Protein AF-A0A969XJX8-F1 (afdb_monomer_lite)

Sequence (112 aa):
MIPEHDRSVLRELAKEVAEAASRPEMAERRAMWTRHNRLERVRPMILVFPEGSWRELLPDASLVCSSEWARRMEADLRRRLYYRDHLHDDTVIEPLWEVPPALTVTGWGLEP

pLDDT: mean 95.03, std 4.85, range [67.88, 98.56]

Structure (mmCIF, N/CA/C/O backbone):
data_AF-A0A969XJX8-F1
#
_entry.id   AF-A0A969XJX8-F1
#
loop_
_atom_site.group_PDB
_atom_site.id
_atom_site.type_symbol
_atom_site.label_atom_id
_atom_site.label_alt_id
_atom_site.label_comp_id
_atom_site.label_asym_id
_atom_site.label_entity_id
_atom_site.label_seq_id
_atom_site.pdbx_PDB_ins_code
_atom_site.Cartn_x
_atom_site.Cartn_y
_atom_site.Cartn_z
_atom_site.occupancy
_atom_site.B_iso_or_equiv
_atom_site.auth_seq_id
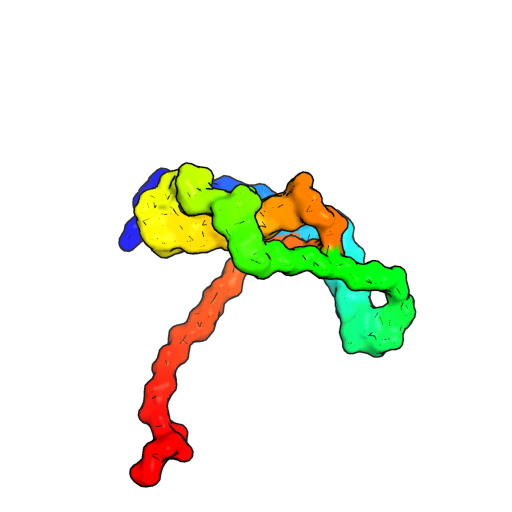_atom_site.auth_comp_id
_atom_site.auth_asym_id
_atom_site.auth_atom_id
_atom_site.pdbx_PDB_model_num
ATOM 1 N N . MET A 1 1 ? 19.245 -3.476 -12.106 1.00 81.25 1 MET A N 1
ATOM 2 C CA . MET A 1 1 ? 19.292 -2.008 -11.910 1.00 81.25 1 MET A CA 1
ATOM 3 C C . MET A 1 1 ? 17.932 -1.454 -12.305 1.00 81.25 1 MET A C 1
ATOM 5 O O . MET A 1 1 ? 17.412 -1.913 -13.311 1.00 81.25 1 MET A O 1
ATOM 9 N N . ILE A 1 2 ? 17.335 -0.561 -11.511 1.00 91.56 2 ILE A N 1
ATOM 10 C CA . ILE A 1 2 ? 16.023 0.035 -11.825 1.00 91.56 2 ILE A CA 1
ATOM 11 C C . ILE A 1 2 ? 16.242 1.196 -12.814 1.00 91.56 2 ILE A C 1
ATOM 13 O O . ILE A 1 2 ? 17.031 2.085 -12.477 1.00 91.56 2 ILE A O 1
ATOM 17 N N . PRO A 1 3 ? 15.600 1.198 -14.000 1.00 96.25 3 PRO A N 1
ATOM 18 C CA . PRO A 1 3 ? 15.680 2.299 -14.962 1.00 96.25 3 PRO A CA 1
ATOM 19 C C . PRO A 1 3 ? 15.185 3.632 -14.389 1.00 96.25 3 PRO A C 1
ATOM 21 O O . PRO A 1 3 ? 14.383 3.656 -13.457 1.00 96.25 3 PRO A O 1
ATOM 24 N N . GLU A 1 4 ? 15.614 4.753 -14.973 1.00 97.38 4 GLU A N 1
ATOM 25 C CA . GLU A 1 4 ? 15.221 6.082 -14.475 1.00 97.38 4 GLU A CA 1
ATOM 26 C C . GLU A 1 4 ? 13.707 6.320 -14.571 1.00 97.38 4 GLU A C 1
ATOM 28 O O . GLU A 1 4 ? 13.112 6.887 -13.657 1.00 97.38 4 GLU A O 1
ATOM 33 N N . HIS A 1 5 ? 13.064 5.810 -15.627 1.00 97.69 5 HIS A N 1
ATOM 34 C CA . HIS A 1 5 ? 11.609 5.866 -15.771 1.00 97.69 5 HIS A CA 1
ATOM 35 C C . HIS A 1 5 ? 10.892 5.167 -14.605 1.00 97.69 5 HIS A C 1
ATOM 37 O O . HIS A 1 5 ? 10.113 5.802 -13.897 1.00 97.69 5 HIS A O 1
ATOM 43 N N . ASP A 1 6 ? 11.218 3.895 -14.351 1.00 98.25 6 ASP A N 1
ATOM 44 C CA . ASP A 1 6 ? 10.673 3.117 -13.233 1.00 98.25 6 ASP A CA 1
ATOM 45 C C . ASP A 1 6 ? 10.916 3.831 -11.890 1.00 98.25 6 ASP A C 1
ATOM 47 O O . ASP A 1 6 ? 10.022 3.940 -11.054 1.00 98.25 6 ASP A O 1
ATOM 51 N N . ARG A 1 7 ? 12.123 4.376 -11.682 1.00 98.12 7 ARG A N 1
ATOM 52 C CA . ARG A 1 7 ? 12.466 5.128 -10.466 1.00 98.12 7 ARG A CA 1
ATOM 53 C C . ARG A 1 7 ? 11.576 6.361 -10.289 1.00 98.12 7 ARG A C 1
ATOM 55 O O . ARG A 1 7 ? 11.178 6.645 -9.160 1.00 98.12 7 ARG A O 1
ATOM 62 N N . SER A 1 8 ? 11.283 7.087 -11.366 1.00 98.44 8 SER A N 1
ATOM 63 C CA . SER A 1 8 ? 10.373 8.235 -11.335 1.00 98.44 8 SER A CA 1
ATOM 64 C C . SER A 1 8 ? 8.956 7.806 -10.962 1.00 98.44 8 SER A C 1
ATOM 66 O O . SER A 1 8 ? 8.377 8.383 -10.047 1.00 98.44 8 SER A O 1
ATOM 68 N N . VAL A 1 9 ? 8.428 6.761 -11.609 1.00 98.50 9 VAL A N 1
ATOM 69 C CA . VAL A 1 9 ? 7.085 6.221 -11.335 1.00 98.50 9 VAL A CA 1
ATOM 70 C C . VAL A 1 9 ? 6.947 5.828 -9.865 1.00 98.50 9 VAL A C 1
ATOM 72 O O . VAL A 1 9 ? 6.007 6.244 -9.191 1.00 98.50 9 VAL A O 1
ATOM 75 N N . LEU A 1 10 ? 7.918 5.080 -9.337 1.00 98.19 10 LEU A N 1
ATOM 76 C CA . LEU A 1 10 ? 7.898 4.635 -7.944 1.00 98.19 10 LEU A CA 1
ATOM 77 C C . LEU A 1 10 ? 7.980 5.795 -6.949 1.00 98.19 10 LEU A C 1
ATOM 79 O O . LEU A 1 10 ? 7.346 5.737 -5.899 1.00 98.19 10 LEU A O 1
ATOM 83 N N . ARG A 1 11 ? 8.751 6.845 -7.254 1.00 98.25 11 ARG A N 1
ATOM 84 C CA . ARG A 1 11 ? 8.850 8.027 -6.387 1.00 98.25 11 ARG A CA 1
ATOM 85 C C . ARG A 1 11 ? 7.542 8.801 -6.323 1.00 98.25 11 ARG A C 1
ATOM 87 O O . ARG A 1 11 ? 7.169 9.207 -5.228 1.00 98.25 11 ARG A O 1
ATOM 94 N N . GLU A 1 12 ? 6.861 8.992 -7.449 1.00 98.56 12 GLU A N 1
ATOM 95 C CA . GLU A 1 12 ? 5.567 9.682 -7.452 1.00 98.56 12 GLU A CA 1
ATOM 96 C C . GLU A 1 12 ? 4.506 8.870 -6.703 1.00 98.56 12 GLU A C 1
ATOM 98 O O . GLU A 1 12 ? 3.898 9.386 -5.768 1.00 98.56 12 GLU A O 1
ATOM 103 N N . LEU A 1 13 ? 4.398 7.564 -6.971 1.00 98.38 13 LEU A N 1
ATOM 104 C CA . LEU A 1 13 ? 3.484 6.691 -6.226 1.00 98.38 13 LEU A CA 1
ATOM 105 C C . LEU A 1 13 ? 3.785 6.673 -4.720 1.00 98.38 13 LEU A C 1
ATOM 107 O O . LEU A 1 13 ? 2.871 6.675 -3.898 1.00 98.38 13 LEU A O 1
ATOM 111 N N . ALA A 1 14 ? 5.063 6.674 -4.331 1.00 98.31 14 ALA A N 1
ATOM 112 C CA . ALA A 1 14 ? 5.450 6.723 -2.925 1.00 98.31 14 ALA A CA 1
ATOM 113 C C . ALA A 1 14 ? 5.056 8.050 -2.252 1.00 98.31 14 ALA A C 1
ATOM 115 O O . ALA A 1 14 ? 4.653 8.030 -1.088 1.00 98.31 14 ALA A O 1
ATOM 116 N N . LYS A 1 15 ? 5.132 9.186 -2.963 1.00 98.38 15 LYS A N 1
ATOM 117 C CA . LYS A 1 15 ? 4.635 10.477 -2.456 1.00 98.38 15 LYS A CA 1
ATOM 118 C C . LYS A 1 15 ? 3.129 10.429 -2.238 1.00 98.38 15 LYS A C 1
ATOM 120 O O . LYS A 1 15 ? 2.677 10.770 -1.151 1.00 98.38 15 LYS A O 1
ATOM 125 N N . GLU A 1 16 ? 2.373 9.927 -3.212 1.00 98.31 16 GLU A N 1
ATOM 126 C CA . GLU A 1 16 ? 0.919 9.794 -3.085 1.00 98.31 16 GLU A CA 1
ATOM 127 C C . GLU A 1 16 ? 0.538 8.905 -1.893 1.00 98.31 16 GLU A C 1
ATOM 129 O O . GLU A 1 16 ? -0.353 9.248 -1.113 1.00 98.31 16 GLU A O 1
ATOM 134 N N . VAL A 1 17 ? 1.231 7.778 -1.701 1.00 98.44 17 VAL A N 1
ATOM 135 C CA . VAL A 1 17 ? 1.026 6.896 -0.539 1.00 98.44 17 VAL A CA 1
ATOM 136 C C . VAL A 1 17 ? 1.358 7.615 0.771 1.00 98.44 17 VAL A C 1
ATOM 138 O O . VAL A 1 17 ? 0.586 7.512 1.724 1.00 98.44 17 VAL A O 1
ATOM 141 N N . ALA A 1 18 ? 2.458 8.371 0.829 1.00 98.25 18 ALA A N 1
ATOM 142 C CA . ALA A 1 18 ? 2.822 9.149 2.013 1.00 98.25 18 ALA A CA 1
ATOM 143 C C . ALA A 1 18 ? 1.764 10.218 2.345 1.00 98.25 18 ALA A C 1
ATOM 145 O O . ALA A 1 18 ? 1.393 10.385 3.508 1.00 98.25 18 ALA A O 1
ATOM 146 N N . GLU A 1 19 ? 1.218 10.886 1.330 1.00 98.06 19 GLU A N 1
ATOM 147 C CA . GLU A 1 19 ? 0.103 11.821 1.483 1.00 98.06 19 GLU A CA 1
ATOM 148 C C . GLU A 1 19 ? -1.151 11.117 2.020 1.00 98.06 19 GLU A C 1
ATOM 150 O O . GLU A 1 19 ? -1.757 11.610 2.972 1.00 98.06 19 GLU A O 1
ATOM 155 N N . ALA A 1 20 ? -1.507 9.933 1.496 1.00 97.38 20 ALA A N 1
ATOM 156 C CA . ALA A 1 20 ? -2.589 9.096 2.044 1.00 97.38 20 ALA A CA 1
ATOM 157 C C . ALA A 1 20 ? -2.402 8.832 3.535 1.00 97.38 20 ALA A C 1
ATOM 159 O O . ALA A 1 20 ? -3.315 9.034 4.335 1.00 97.38 20 ALA A O 1
ATOM 160 N N . ALA A 1 21 ? -1.202 8.368 3.876 1.00 97.56 21 ALA A N 1
ATOM 161 C CA . ALA A 1 21 ? -0.838 7.926 5.206 1.00 97.56 21 ALA A CA 1
ATOM 162 C C . ALA A 1 21 ? -0.838 9.074 6.226 1.00 97.56 21 ALA A C 1
ATOM 164 O O . ALA A 1 21 ? -1.078 8.852 7.412 1.00 97.56 21 ALA A O 1
ATOM 165 N N . SER A 1 22 ? -0.596 10.306 5.766 1.00 97.56 22 SER A N 1
ATOM 166 C CA . SER A 1 22 ? -0.600 11.515 6.599 1.00 97.56 22 SER A CA 1
ATOM 167 C C . SER A 1 22 ? -1.994 12.020 6.985 1.00 97.56 22 SER A C 1
ATOM 169 O O . SER A 1 22 ? -2.110 12.906 7.835 1.00 97.56 22 SER A O 1
ATOM 171 N N . ARG A 1 23 ? -3.067 11.481 6.388 1.00 97.12 23 ARG A N 1
ATOM 172 C CA . ARG A 1 23 ? -4.433 11.928 6.688 1.00 97.12 23 ARG A CA 1
ATOM 173 C C . ARG A 1 23 ? -4.795 11.584 8.144 1.00 97.12 23 ARG A C 1
ATOM 175 O O . ARG A 1 23 ? -4.516 10.465 8.580 1.00 97.12 23 ARG A O 1
ATOM 182 N N . PRO A 1 24 ? -5.477 12.482 8.887 1.00 97.62 24 PRO A N 1
ATOM 183 C CA . PRO A 1 24 ? -5.840 12.241 10.290 1.00 97.62 24 PRO A CA 1
ATOM 184 C C . PRO A 1 24 ? -6.605 10.930 10.523 1.00 97.62 24 PRO A C 1
ATOM 186 O O . PRO A 1 24 ? -6.368 10.245 11.516 1.00 97.62 24 PRO A O 1
ATOM 189 N N . GLU A 1 25 ? -7.440 10.522 9.561 1.00 96.06 25 GLU A N 1
ATOM 190 C CA . GLU A 1 25 ? -8.188 9.259 9.615 1.00 96.06 25 GLU A CA 1
ATOM 191 C C . GLU A 1 25 ? -7.286 8.021 9.774 1.00 96.06 25 GLU A C 1
ATOM 193 O O . GLU A 1 25 ? -7.691 7.041 10.394 1.00 96.06 25 GLU A O 1
ATOM 198 N N . MET A 1 26 ? -6.044 8.051 9.274 1.00 97.50 26 MET A N 1
ATOM 199 C CA . MET A 1 26 ? -5.107 6.931 9.411 1.00 97.50 26 MET A CA 1
ATOM 200 C C . MET A 1 26 ? -4.601 6.806 10.851 1.00 97.50 26 MET A C 1
ATOM 202 O O . MET A 1 26 ? -4.423 5.697 11.357 1.00 97.50 26 MET A O 1
ATOM 206 N N . ALA A 1 27 ? -4.419 7.932 11.550 1.00 97.38 27 ALA A N 1
ATOM 207 C CA . ALA A 1 27 ? -4.100 7.936 12.975 1.00 97.38 27 ALA A CA 1
ATOM 208 C C . ALA A 1 27 ? -5.271 7.408 13.815 1.00 97.38 27 ALA A C 1
ATOM 210 O O . ALA A 1 27 ? -5.062 6.582 14.708 1.00 97.38 27 ALA A O 1
ATOM 211 N N . GLU A 1 28 ? -6.496 7.816 13.484 1.00 97.00 28 GLU A N 1
ATOM 212 C CA . GLU A 1 28 ? -7.715 7.321 14.128 1.00 97.00 28 GLU A CA 1
ATOM 213 C C . GLU A 1 28 ? -7.881 5.810 13.930 1.00 97.00 28 GLU A C 1
ATOM 215 O O . GLU A 1 28 ? -8.040 5.078 14.909 1.00 97.00 28 GLU A O 1
ATOM 220 N N . ARG A 1 29 ? -7.751 5.315 12.691 1.00 97.00 29 ARG A N 1
ATOM 221 C CA . ARG A 1 29 ? -7.811 3.878 12.377 1.00 97.00 29 ARG A CA 1
ATOM 222 C C . ARG A 1 29 ? -6.749 3.088 13.132 1.00 97.00 29 ARG A C 1
ATOM 224 O O . ARG A 1 29 ? -7.071 2.058 13.716 1.00 97.00 29 ARG A O 1
ATOM 231 N N . ARG A 1 30 ? -5.504 3.574 13.203 1.00 97.38 30 ARG A N 1
ATOM 232 C CA . ARG A 1 30 ? -4.429 2.911 13.966 1.00 97.38 30 ARG A CA 1
ATOM 233 C C . ARG A 1 30 ? -4.756 2.816 15.457 1.00 97.38 30 ARG A C 1
ATOM 235 O O . ARG A 1 30 ? -4.571 1.759 16.066 1.00 97.38 30 ARG A O 1
ATOM 242 N N . ALA A 1 31 ? -5.275 3.894 16.047 1.00 97.81 31 ALA A N 1
ATOM 243 C CA . ALA A 1 31 ? -5.716 3.893 17.439 1.00 97.81 31 ALA A CA 1
ATOM 244 C C . ALA A 1 31 ? -6.880 2.912 17.656 1.00 97.81 31 ALA A C 1
ATOM 246 O O . ALA A 1 31 ? -6.879 2.151 18.624 1.00 97.81 31 ALA A O 1
ATOM 247 N N . MET A 1 32 ? -7.840 2.874 16.731 1.00 98.06 32 MET A N 1
ATOM 248 C CA . MET A 1 32 ? -8.962 1.941 16.775 1.00 98.06 32 MET A CA 1
ATOM 249 C C . MET A 1 32 ? -8.526 0.481 16.657 1.00 98.06 32 MET A C 1
ATOM 251 O O . MET A 1 32 ? -8.954 -0.327 17.477 1.00 98.06 32 MET A O 1
ATOM 255 N N . TRP A 1 33 ? -7.640 0.149 15.717 1.00 98.06 33 TRP A N 1
ATOM 256 C CA . TRP A 1 33 ? -7.062 -1.191 15.595 1.00 98.06 33 TRP A CA 1
ATOM 257 C C . TRP A 1 33 ? -6.319 -1.607 16.859 1.00 98.06 33 TRP A C 1
ATOM 259 O O . TRP A 1 33 ? -6.501 -2.718 17.350 1.00 98.06 33 TRP A O 1
ATOM 269 N N . THR A 1 34 ? -5.535 -0.697 17.438 1.00 98.19 34 THR A N 1
ATOM 270 C CA . THR A 1 34 ? -4.819 -0.954 18.694 1.00 98.19 34 THR A CA 1
ATOM 271 C C . THR A 1 34 ? -5.788 -1.294 19.828 1.00 98.19 34 THR A C 1
ATOM 273 O O . THR A 1 34 ? -5.567 -2.253 20.563 1.00 98.19 34 THR A O 1
ATOM 276 N N . ARG A 1 35 ? -6.883 -0.537 19.962 1.00 98.31 35 ARG A N 1
ATOM 277 C CA . ARG A 1 35 ? -7.925 -0.776 20.972 1.00 98.31 35 ARG A CA 1
ATOM 278 C C . ARG A 1 35 ? -8.701 -2.067 20.711 1.00 98.31 35 ARG A C 1
ATOM 280 O O . ARG A 1 35 ? -8.903 -2.846 21.637 1.00 98.31 35 ARG A O 1
ATOM 287 N N . HIS A 1 36 ? -9.066 -2.326 19.455 1.00 97.94 36 HIS A N 1
ATOM 288 C CA . HIS A 1 36 ? -9.714 -3.568 19.035 1.00 97.94 36 HIS A CA 1
ATOM 289 C C . HIS A 1 36 ? -8.8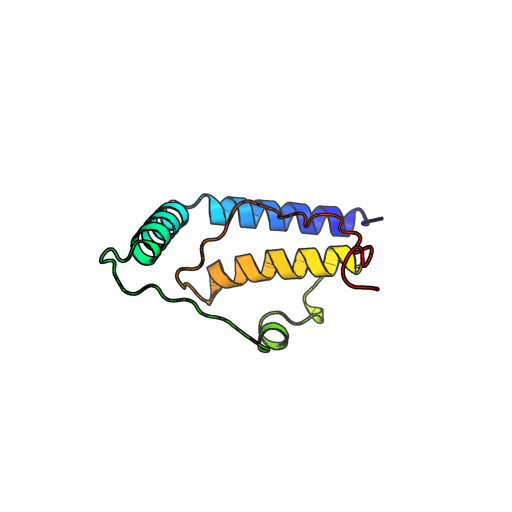74 -4.791 19.427 1.00 97.94 36 HIS A C 1
ATOM 291 O O . HIS A 1 36 ? -9.373 -5.701 20.084 1.00 97.94 36 HIS A O 1
ATOM 297 N N . ASN A 1 37 ? -7.573 -4.761 19.126 1.00 97.56 37 ASN A N 1
ATOM 298 C CA . ASN A 1 37 ? -6.637 -5.837 19.462 1.00 97.56 37 ASN A CA 1
ATOM 299 C C . ASN A 1 37 ? -6.380 -5.971 20.975 1.00 97.56 37 ASN A C 1
ATOM 301 O O . ASN A 1 37 ? -5.918 -7.014 21.429 1.00 97.56 37 ASN A O 1
ATOM 305 N N . ARG A 1 38 ? -6.706 -4.944 21.770 1.00 98.25 38 ARG A N 1
ATOM 306 C CA . ARG A 1 38 ? -6.721 -4.980 23.245 1.00 98.25 38 ARG A CA 1
ATOM 307 C C . ARG A 1 38 ? -8.055 -5.446 23.834 1.00 98.25 38 ARG A C 1
ATOM 309 O O . ARG A 1 38 ? -8.215 -5.412 25.050 1.00 98.25 38 ARG A O 1
ATOM 316 N N . LEU A 1 39 ? -8.997 -5.886 22.995 1.00 97.50 39 LEU A N 1
ATOM 317 C CA . LEU A 1 39 ? -10.355 -6.290 23.381 1.00 97.50 39 LEU A CA 1
ATOM 318 C C . LEU A 1 39 ? -11.186 -5.147 23.985 1.00 97.50 39 LEU A C 1
ATOM 320 O O . LEU A 1 39 ? -12.168 -5.374 24.693 1.00 97.50 39 LEU A O 1
ATOM 324 N N . GLU A 1 40 ? -10.821 -3.900 23.688 1.00 98.12 40 GLU A N 1
ATOM 325 C CA . GLU A 1 40 ? -11.613 -2.739 24.066 1.00 98.12 40 GLU A CA 1
ATOM 326 C C . GLU A 1 40 ? -12.735 -2.501 23.055 1.00 98.12 40 GLU A C 1
ATOM 328 O O . GLU A 1 40 ? -12.569 -2.648 21.840 1.00 98.12 40 GLU A O 1
ATOM 333 N N . ARG A 1 41 ? -13.891 -2.045 23.545 1.00 95.62 41 ARG A N 1
ATOM 334 C CA . ARG A 1 41 ? -15.034 -1.765 22.677 1.00 95.62 41 ARG A CA 1
ATOM 335 C C . ARG A 1 41 ? -14.762 -0.555 21.772 1.00 95.62 41 ARG A C 1
ATOM 337 O O . ARG A 1 41 ? -14.623 0.580 22.233 1.00 95.62 41 ARG A O 1
ATOM 344 N N . VAL A 1 42 ? -14.764 -0.813 20.471 1.00 96.56 42 VAL A N 1
ATOM 345 C CA . VAL A 1 42 ? -14.795 0.159 19.368 1.00 96.56 42 VAL A CA 1
ATOM 346 C C . VAL A 1 42 ? -15.989 -0.165 18.458 1.00 96.56 42 VAL A C 1
ATOM 348 O O . VAL A 1 42 ? -16.671 -1.170 18.677 1.00 96.56 42 VAL A O 1
ATOM 351 N N . AR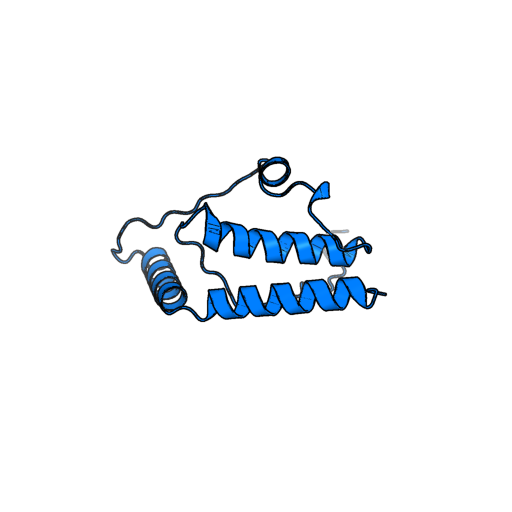G A 1 43 ? -16.281 0.665 17.445 1.00 95.69 43 ARG A N 1
ATOM 352 C CA . ARG A 1 43 ? -17.181 0.216 16.364 1.00 95.69 43 ARG A CA 1
ATOM 353 C C . ARG A 1 43 ? -16.565 -1.004 15.655 1.00 95.69 43 ARG A C 1
ATOM 355 O O . ARG A 1 43 ? -15.348 -1.170 15.735 1.00 95.69 43 ARG A O 1
ATOM 362 N N . PRO A 1 44 ? -17.354 -1.835 14.956 1.00 96.31 44 PRO A N 1
ATOM 363 C CA . PRO A 1 44 ? -16.797 -2.910 14.143 1.00 96.31 44 PRO A CA 1
ATOM 364 C C . PRO A 1 44 ? -15.705 -2.385 13.204 1.00 96.31 44 PRO A C 1
ATOM 366 O O . PRO A 1 44 ? -15.901 -1.357 12.545 1.00 96.31 44 PRO A O 1
ATOM 369 N N . MET A 1 45 ? -14.567 -3.079 13.197 1.00 97.50 45 MET A N 1
ATOM 370 C CA . MET A 1 45 ? -13.487 -2.852 12.244 1.00 97.50 45 MET A CA 1
ATOM 371 C C . MET A 1 45 ? -13.756 -3.699 11.002 1.00 97.50 45 MET A C 1
ATOM 373 O O . MET A 1 45 ? -14.095 -4.877 11.128 1.00 97.50 45 MET A O 1
ATOM 377 N N . ILE A 1 46 ? -13.627 -3.108 9.821 1.00 96.31 46 ILE A N 1
ATOM 378 C CA . ILE A 1 46 ? -13.901 -3.758 8.540 1.00 96.31 46 ILE A CA 1
ATOM 379 C C . ILE A 1 46 ? -12.606 -3.818 7.741 1.00 96.31 46 ILE A C 1
ATOM 381 O O . ILE A 1 46 ? -11.951 -2.800 7.539 1.00 96.31 46 ILE A O 1
ATOM 385 N N . LEU A 1 47 ? -12.263 -5.009 7.258 1.00 95.19 47 LEU A N 1
ATOM 386 C CA . LEU A 1 47 ? -11.192 -5.210 6.290 1.00 95.19 47 LEU A CA 1
ATOM 387 C C . LEU A 1 47 ? -11.766 -5.878 5.054 1.00 95.19 47 LEU A C 1
ATOM 389 O O . LEU A 1 47 ? -12.509 -6.857 5.156 1.00 95.19 47 LEU A O 1
ATOM 393 N N . VAL A 1 48 ? -11.402 -5.351 3.894 1.00 95.56 48 VAL A N 1
ATOM 394 C CA . VAL A 1 48 ? -11.724 -5.955 2.609 1.00 95.56 48 VAL A CA 1
ATOM 395 C C . VAL A 1 48 ? -10.440 -6.542 2.048 1.00 95.56 48 VAL A C 1
ATOM 397 O O . VAL A 1 48 ? -9.469 -5.831 1.810 1.00 95.56 48 VAL A O 1
ATOM 400 N N . PHE A 1 49 ? -10.423 -7.851 1.816 1.00 93.62 49 PHE A N 1
ATOM 401 C CA . PHE A 1 49 ? -9.285 -8.538 1.214 1.00 93.62 49 PHE A CA 1
ATOM 402 C C . PHE A 1 49 ? -9.668 -9.028 -0.185 1.00 93.62 49 PHE A C 1
ATOM 404 O O . PHE A 1 49 ? -10.375 -10.029 -0.297 1.00 93.62 49 PHE A O 1
ATOM 411 N N . PRO A 1 50 ? -9.219 -8.356 -1.265 1.00 92.38 50 PRO A N 1
ATOM 412 C CA . PRO A 1 50 ? -9.445 -8.800 -2.641 1.00 92.38 50 PRO A CA 1
ATOM 413 C C . PRO A 1 50 ? -8.564 -10.006 -3.009 1.00 92.38 50 PRO A C 1
ATOM 415 O O . PRO A 1 50 ? -7.780 -9.968 -3.962 1.00 92.38 50 PRO A O 1
ATOM 418 N N . GLU A 1 51 ? -8.644 -11.087 -2.233 1.00 86.69 51 GLU A N 1
ATOM 419 C CA . GLU A 1 51 ? -7.872 -12.303 -2.481 1.00 86.69 51 GLU A CA 1
ATOM 420 C C . GLU A 1 51 ? -8.212 -12.871 -3.864 1.00 86.69 51 GLU A C 1
ATOM 422 O O . GLU A 1 51 ? -9.375 -13.014 -4.240 1.00 86.69 51 GLU A O 1
ATOM 427 N N . GLY A 1 52 ? -7.182 -13.105 -4.681 1.00 89.81 52 GLY A N 1
ATOM 428 C CA . GLY A 1 52 ? -7.318 -13.540 -6.077 1.00 89.81 52 GLY A CA 1
ATOM 429 C C . GLY A 1 52 ? -7.832 -12.475 -7.060 1.00 89.81 52 GLY A C 1
ATOM 430 O O . GLY A 1 52 ? -7.445 -12.505 -8.227 1.00 89.81 52 GLY A O 1
ATOM 431 N N . SER A 1 53 ? -8.613 -11.497 -6.595 1.00 94.50 53 SER A N 1
ATOM 432 C CA . SER A 1 53 ? -9.293 -10.497 -7.437 1.00 94.50 53 SER A CA 1
ATOM 433 C C . SER A 1 53 ? -8.378 -9.365 -7.914 1.00 94.50 53 SER A C 1
ATOM 435 O O . SER A 1 53 ? -8.731 -8.622 -8.826 1.00 94.50 53 SER A O 1
ATOM 437 N N . TRP A 1 54 ? -7.169 -9.229 -7.356 1.00 94.88 54 TRP A N 1
ATOM 438 C CA . TRP A 1 54 ? -6.218 -8.187 -7.772 1.00 94.88 54 TRP A CA 1
ATOM 439 C C . TRP A 1 54 ? -5.899 -8.192 -9.267 1.00 94.88 54 TRP A C 1
ATOM 441 O O . TRP A 1 54 ? -5.628 -7.134 -9.814 1.00 94.88 54 TRP A O 1
ATOM 451 N N . ARG A 1 55 ? -5.977 -9.344 -9.942 1.00 94.00 55 ARG A N 1
ATOM 452 C CA . ARG A 1 55 ? -5.763 -9.429 -11.398 1.00 94.00 55 ARG A CA 1
ATOM 453 C C . ARG A 1 55 ? -6.837 -8.699 -12.208 1.00 94.00 55 ARG A C 1
ATOM 455 O O . ARG A 1 55 ? -6.573 -8.320 -13.343 1.00 94.00 55 ARG A O 1
ATOM 462 N N . GLU A 1 56 ? -8.022 -8.527 -11.632 1.00 95.56 56 GLU A N 1
ATOM 463 C CA . GLU A 1 56 ? -9.145 -7.800 -12.226 1.00 95.56 56 GLU A CA 1
ATOM 464 C C . GLU A 1 56 ? -9.131 -6.330 -11.797 1.00 95.56 56 GLU A C 1
ATOM 466 O O . GLU A 1 56 ? -9.306 -5.445 -12.630 1.00 95.56 56 GLU A O 1
ATOM 471 N N . LEU A 1 57 ? -8.873 -6.066 -10.510 1.00 95.69 57 LEU A N 1
ATOM 472 C CA . LEU A 1 57 ? -8.874 -4.710 -9.942 1.00 95.69 57 LEU A CA 1
ATOM 473 C C . LEU A 1 57 ? -7.638 -3.891 -10.341 1.00 95.69 57 LEU A C 1
ATOM 475 O O . LEU A 1 57 ? -7.718 -2.678 -10.515 1.00 95.69 57 LEU A O 1
ATOM 479 N N . LEU A 1 58 ? -6.490 -4.553 -10.473 1.00 95.81 58 LEU A N 1
ATOM 480 C CA . LEU A 1 58 ? -5.215 -3.967 -10.872 1.00 95.81 58 LEU A CA 1
ATOM 481 C C . LEU A 1 58 ? -4.487 -4.925 -11.836 1.00 95.81 58 LEU A C 1
ATOM 483 O O . LEU A 1 58 ? -3.550 -5.620 -11.431 1.00 95.81 58 LEU A O 1
ATOM 487 N N . PRO A 1 59 ? -4.927 -5.005 -13.105 1.00 96.00 59 PRO A N 1
ATOM 488 C CA . PRO A 1 59 ? -4.333 -5.911 -14.081 1.00 96.00 59 PRO A CA 1
ATOM 489 C C . PRO A 1 59 ? -2.857 -5.594 -14.336 1.00 96.00 59 PRO A C 1
ATOM 491 O O . PRO A 1 59 ? -2.473 -4.432 -14.422 1.00 96.00 59 PRO A O 1
ATOM 494 N N . ASP A 1 60 ? -2.025 -6.607 -14.593 1.00 94.38 60 ASP A N 1
ATOM 495 C CA . ASP A 1 60 ? -0.595 -6.398 -14.885 1.00 94.38 60 ASP A CA 1
ATOM 496 C C . ASP A 1 60 ? -0.356 -5.428 -16.058 1.00 94.38 60 ASP A C 1
ATOM 498 O O . ASP A 1 60 ? 0.643 -4.707 -16.085 1.00 94.38 60 ASP A O 1
ATOM 502 N N . ALA A 1 61 ? -1.280 -5.371 -17.020 1.00 95.94 61 ALA A N 1
ATOM 503 C CA . ALA A 1 61 ? -1.216 -4.448 -18.150 1.00 95.94 61 ALA A CA 1
ATOM 504 C C . ALA A 1 61 ? -1.298 -2.962 -17.744 1.00 95.94 61 ALA A C 1
ATOM 506 O O . ALA A 1 61 ? -0.880 -2.110 -18.524 1.00 95.94 61 ALA A O 1
ATOM 507 N N . SER A 1 62 ? -1.802 -2.633 -16.547 1.00 96.50 62 SER A N 1
ATOM 508 C CA . SER A 1 62 ? -1.835 -1.253 -16.041 1.00 96.50 62 SER A CA 1
ATOM 509 C C . SER A 1 62 ? -0.520 -0.804 -15.397 1.00 96.50 62 SER A C 1
ATOM 511 O O . SER A 1 62 ? -0.381 0.371 -15.062 1.00 96.50 62 SER A O 1
ATOM 513 N N . LEU A 1 63 ? 0.426 -1.722 -15.173 1.00 98.00 63 LEU A N 1
ATOM 514 C CA . LEU A 1 63 ? 1.731 -1.404 -14.594 1.00 98.00 63 LEU A CA 1
ATOM 515 C C . LEU A 1 63 ? 2.676 -0.889 -15.680 1.00 98.00 63 LEU A C 1
ATOM 517 O O . LEU A 1 63 ? 2.884 -1.563 -16.695 1.00 98.00 63 LEU A O 1
ATOM 521 N N . VAL A 1 64 ? 3.272 0.278 -15.444 1.00 98.19 64 VAL A N 1
ATOM 522 C CA . VAL A 1 64 ? 4.112 0.982 -16.428 1.00 98.19 64 VAL A CA 1
ATOM 523 C C . VAL A 1 64 ? 5.607 0.745 -16.227 1.00 98.19 64 VAL A C 1
ATOM 525 O O . VAL A 1 64 ? 6.387 0.953 -17.154 1.00 98.19 64 VAL A O 1
ATOM 528 N N . CYS A 1 65 ? 6.021 0.272 -15.048 1.00 98.31 65 CYS A N 1
ATOM 529 C CA . CYS A 1 65 ? 7.404 -0.114 -14.815 1.00 98.31 65 CYS A CA 1
ATOM 530 C C . CYS A 1 65 ? 7.811 -1.258 -15.751 1.00 98.31 65 CYS A C 1
ATOM 532 O O . CYS A 1 65 ? 7.031 -2.164 -16.072 1.00 98.31 65 CYS A O 1
ATOM 534 N N . SER A 1 66 ? 9.074 -1.228 -16.153 1.00 96.69 66 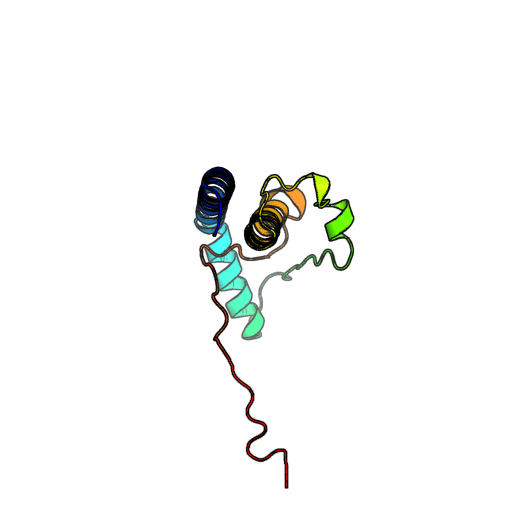SER A N 1
ATOM 535 C CA . SER A 1 66 ? 9.662 -2.177 -17.096 1.00 96.69 66 SER A CA 1
ATOM 536 C C . SER A 1 66 ? 10.404 -3.313 -16.396 1.00 96.69 66 SER A C 1
ATOM 538 O O . SER A 1 66 ? 10.306 -4.471 -16.802 1.00 96.69 66 SER A O 1
ATOM 540 N N . SER A 1 67 ? 11.128 -3.011 -15.317 1.00 96.31 67 SER A N 1
ATOM 541 C CA . SER A 1 67 ? 11.860 -4.017 -14.556 1.00 96.31 67 SER A CA 1
ATOM 542 C C . SER A 1 67 ? 10.922 -4.813 -13.653 1.00 96.31 67 SER A C 1
ATOM 544 O O . SER A 1 67 ? 10.045 -4.258 -12.995 1.00 96.31 67 SER A O 1
ATOM 546 N N . GLU A 1 68 ? 11.132 -6.128 -13.573 1.00 95.19 68 GLU A N 1
ATOM 547 C CA . GLU A 1 68 ? 10.279 -7.019 -12.778 1.00 95.19 68 GLU A CA 1
ATOM 548 C C . GLU A 1 68 ? 10.196 -6.581 -11.308 1.00 95.19 68 GLU A C 1
ATOM 550 O O . GLU A 1 68 ? 9.117 -6.538 -10.719 1.00 95.19 68 GLU A O 1
ATOM 555 N N . TRP A 1 69 ? 11.332 -6.191 -10.726 1.00 93.75 69 TRP A N 1
ATOM 556 C CA . TRP A 1 69 ? 11.380 -5.697 -9.353 1.00 93.75 69 TRP A CA 1
ATOM 557 C C . TRP A 1 69 ? 10.570 -4.407 -9.171 1.00 93.75 69 TRP A C 1
ATOM 559 O O . TRP A 1 69 ? 9.774 -4.315 -8.238 1.00 93.75 69 TRP A O 1
ATOM 569 N N . ALA A 1 70 ? 10.709 -3.433 -10.077 1.00 97.00 70 ALA A N 1
ATOM 570 C CA . ALA A 1 70 ? 9.943 -2.194 -9.990 1.00 97.00 70 ALA A CA 1
ATOM 571 C C . ALA A 1 70 ? 8.448 -2.416 -10.234 1.00 97.00 70 ALA A C 1
ATOM 573 O O . ALA A 1 70 ? 7.643 -1.803 -9.547 1.00 97.00 70 ALA A O 1
ATOM 574 N N . ARG A 1 71 ? 8.057 -3.340 -11.122 1.00 97.62 71 ARG A N 1
ATOM 575 C CA . ARG A 1 71 ? 6.646 -3.713 -11.325 1.00 97.62 71 ARG A CA 1
ATOM 576 C C . ARG A 1 71 ? 6.008 -4.261 -10.054 1.00 97.62 71 ARG A C 1
ATOM 578 O O . ARG A 1 71 ? 4.882 -3.893 -9.735 1.00 97.62 71 ARG A O 1
ATOM 585 N N . ARG A 1 72 ? 6.729 -5.091 -9.291 1.00 95.75 72 ARG A N 1
ATOM 586 C CA . ARG A 1 72 ? 6.249 -5.581 -7.985 1.00 95.75 72 ARG A CA 1
ATOM 587 C C . ARG A 1 72 ? 6.060 -4.432 -6.993 1.00 95.75 72 ARG A C 1
ATOM 589 O O . ARG A 1 72 ? 5.051 -4.396 -6.295 1.00 95.75 72 ARG A O 1
ATOM 596 N N . MET A 1 73 ? 7.001 -3.486 -6.954 1.00 97.06 73 MET A N 1
ATOM 597 C CA . MET A 1 73 ? 6.888 -2.297 -6.102 1.00 97.06 73 MET A CA 1
ATOM 598 C C . MET A 1 73 ? 5.721 -1.394 -6.523 1.00 97.06 73 MET A C 1
ATOM 600 O O . MET A 1 73 ? 4.959 -0.934 -5.679 1.00 97.06 73 MET A O 1
ATOM 604 N N . GLU A 1 74 ? 5.555 -1.176 -7.826 1.00 98.31 74 GLU A N 1
ATOM 605 C CA . GLU A 1 74 ? 4.467 -0.392 -8.402 1.00 98.31 74 GLU A CA 1
ATOM 606 C C . GLU A 1 74 ? 3.111 -1.003 -8.054 1.00 98.31 74 GLU A C 1
ATOM 608 O O . GLU A 1 74 ? 2.229 -0.297 -7.568 1.00 98.31 74 GLU A O 1
ATOM 613 N N . ALA A 1 75 ? 2.957 -2.316 -8.248 1.00 97.31 75 ALA A N 1
ATOM 614 C CA . ALA A 1 75 ? 1.745 -3.036 -7.886 1.00 97.31 75 ALA A CA 1
ATOM 615 C C . ALA A 1 75 ? 1.435 -2.890 -6.391 1.00 97.31 75 ALA A C 1
ATOM 617 O O . ALA A 1 75 ? 0.287 -2.675 -6.018 1.00 97.31 75 ALA A O 1
ATOM 618 N N . ASP A 1 76 ? 2.442 -2.962 -5.518 1.00 96.56 76 ASP A N 1
ATOM 619 C CA . ASP A 1 76 ? 2.237 -2.769 -4.085 1.00 96.56 76 ASP A CA 1
ATOM 620 C C . ASP A 1 76 ? 1.728 -1.364 -3.741 1.00 96.56 76 ASP A C 1
ATOM 622 O O . ASP A 1 76 ? 0.686 -1.225 -3.100 1.00 96.56 76 ASP A O 1
ATOM 626 N N . LEU A 1 77 ? 2.408 -0.326 -4.230 1.00 98.00 77 LEU A N 1
ATOM 627 C CA . LEU A 1 77 ? 2.022 1.064 -3.981 1.00 98.00 77 LEU A CA 1
ATOM 628 C C . LEU A 1 77 ? 0.631 1.372 -4.549 1.00 98.00 77 LEU A C 1
ATOM 630 O O . LEU A 1 77 ? -0.201 1.959 -3.859 1.00 98.00 77 LEU A O 1
ATOM 634 N N . ARG A 1 78 ? 0.338 0.914 -5.771 1.00 98.06 78 ARG A N 1
ATOM 635 C CA . ARG A 1 78 ? -0.980 1.088 -6.395 1.00 98.06 78 ARG A CA 1
ATOM 636 C C . ARG A 1 78 ? -2.086 0.362 -5.641 1.00 98.06 78 ARG A C 1
ATOM 638 O O . ARG A 1 78 ? -3.168 0.918 -5.521 1.00 98.06 78 ARG A O 1
ATOM 645 N N . ARG A 1 79 ? -1.840 -0.830 -5.083 1.00 96.56 79 ARG A N 1
ATOM 646 C C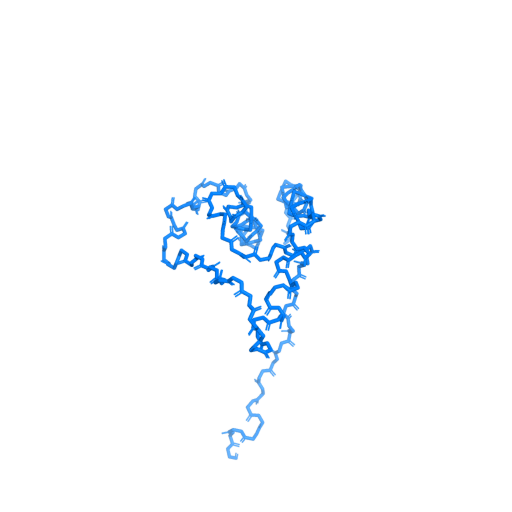A . ARG A 1 79 ? -2.830 -1.517 -4.231 1.00 96.56 79 ARG A CA 1
ATOM 647 C C . ARG A 1 79 ? -3.150 -0.708 -2.978 1.00 96.56 79 ARG A C 1
ATOM 649 O O . ARG A 1 79 ? -4.320 -0.582 -2.634 1.00 96.56 79 ARG A O 1
ATOM 656 N N . ARG A 1 80 ? -2.144 -0.111 -2.325 1.00 96.38 80 ARG A N 1
ATOM 657 C CA . ARG A 1 80 ? -2.368 0.778 -1.166 1.00 96.38 80 ARG A CA 1
ATOM 658 C C . ARG A 1 80 ? -3.241 1.979 -1.537 1.00 96.38 80 ARG A C 1
ATOM 660 O O . ARG A 1 80 ? -4.131 2.343 -0.776 1.00 96.38 80 ARG A O 1
ATOM 667 N N . LEU A 1 81 ? -3.013 2.568 -2.710 1.00 97.06 81 LEU A N 1
ATOM 668 C CA . LEU A 1 81 ? -3.859 3.645 -3.233 1.00 97.06 81 LEU A CA 1
ATOM 669 C C . LEU A 1 81 ? -5.266 3.140 -3.584 1.00 97.06 81 LEU A C 1
ATOM 671 O O . LEU A 1 81 ? -6.243 3.772 -3.209 1.00 97.06 81 LEU A O 1
ATOM 675 N N . TYR A 1 82 ? -5.393 1.939 -4.151 1.00 97.19 82 TYR A N 1
ATOM 676 C CA . TYR A 1 82 ? -6.687 1.321 -4.451 1.00 97.19 82 TYR A CA 1
ATOM 677 C C . TYR A 1 82 ? -7.562 1.147 -3.197 1.00 97.19 82 TYR A C 1
ATOM 679 O O . TYR A 1 82 ? -8.768 1.394 -3.235 1.00 97.19 82 TYR A O 1
ATOM 687 N N . TYR A 1 83 ? -6.963 0.776 -2.058 1.00 96.00 83 TYR A N 1
ATOM 688 C CA . TYR A 1 83 ? -7.663 0.752 -0.768 1.00 96.00 83 TYR A CA 1
ATOM 689 C C . TYR A 1 83 ? -8.245 2.122 -0.400 1.00 96.00 83 TYR A C 1
ATOM 691 O O . TYR A 1 83 ? -9.401 2.207 0.022 1.00 96.00 83 TYR A O 1
ATOM 699 N N . ARG A 1 84 ? -7.459 3.189 -0.597 1.00 94.38 84 ARG A N 1
ATOM 700 C CA . ARG A 1 84 ? -7.889 4.573 -0.360 1.00 94.38 84 ARG A CA 1
ATOM 701 C C . ARG A 1 84 ? -9.045 4.970 -1.273 1.00 94.38 84 ARG A C 1
ATOM 703 O O . ARG A 1 84 ? -9.998 5.576 -0.791 1.00 94.38 84 ARG A O 1
ATOM 710 N N . ASP A 1 85 ? -8.927 4.646 -2.556 1.00 95.38 85 ASP A N 1
ATOM 711 C CA . ASP A 1 85 ? -9.739 5.232 -3.624 1.00 95.38 85 ASP A CA 1
ATOM 712 C C . ASP A 1 85 ? -11.038 4.461 -3.889 1.00 95.38 85 ASP A C 1
ATOM 714 O O . ASP A 1 85 ? -11.998 5.048 -4.385 1.00 95.38 85 ASP A O 1
ATOM 718 N N . HIS A 1 86 ? -11.084 3.163 -3.560 1.00 95.88 86 HIS A N 1
ATOM 719 C CA . HIS A 1 86 ? -12.195 2.289 -3.954 1.00 95.88 86 HIS A CA 1
ATOM 720 C C . HIS A 1 86 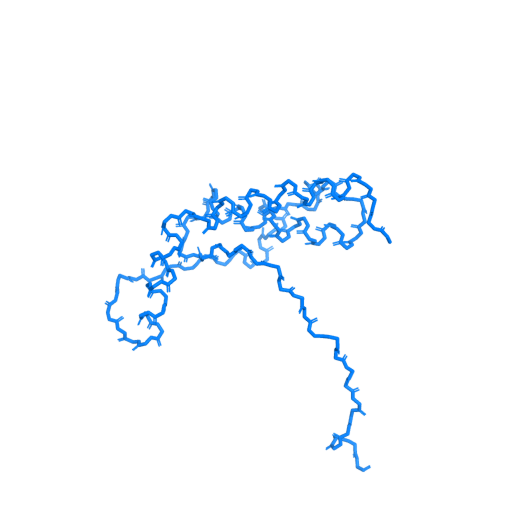? -12.784 1.428 -2.833 1.00 95.88 86 HIS A C 1
ATOM 722 O O . HIS A 1 86 ? -13.986 1.167 -2.853 1.00 95.88 86 HIS A O 1
ATOM 728 N N . LEU A 1 87 ? -11.976 0.938 -1.885 1.00 93.75 87 LEU A N 1
ATOM 729 C CA . LEU A 1 87 ? -12.464 -0.010 -0.869 1.00 93.75 87 LEU A CA 1
ATOM 730 C C . LEU A 1 87 ? -12.983 0.693 0.387 1.00 93.75 87 LEU A C 1
ATOM 732 O O . LEU A 1 87 ? -13.959 0.232 0.974 1.00 93.75 87 LEU A O 1
ATOM 736 N N . HIS A 1 88 ? -12.355 1.808 0.777 1.00 88.19 88 HIS A N 1
ATOM 737 C CA . HIS A 1 88 ? -12.744 2.634 1.929 1.00 88.19 88 HIS A CA 1
ATOM 738 C C . HIS A 1 88 ? -12.967 1.844 3.234 1.00 88.19 88 HIS A C 1
ATOM 740 O O . HIS A 1 88 ? -13.753 2.254 4.090 1.00 88.19 88 HIS A O 1
ATOM 746 N N . ASP A 1 89 ? -12.266 0.725 3.396 1.00 95.81 89 ASP A N 1
ATOM 747 C CA . ASP A 1 89 ? -12.285 -0.081 4.611 1.00 95.81 89 ASP A CA 1
ATOM 748 C C . ASP A 1 89 ? -11.424 0.565 5.713 1.00 95.81 89 ASP A C 1
ATOM 750 O O . ASP A 1 89 ? -10.953 1.699 5.579 1.00 95.81 89 ASP A O 1
ATOM 754 N N . ASP A 1 90 ? -11.202 -0.147 6.817 1.00 97.12 90 ASP A N 1
ATOM 755 C CA . ASP A 1 90 ? -10.384 0.339 7.927 1.00 97.12 90 ASP A CA 1
ATOM 756 C C . ASP A 1 90 ? -8.889 0.047 7.770 1.00 97.12 90 ASP A C 1
ATOM 758 O O . ASP A 1 90 ? -8.137 0.205 8.736 1.00 97.12 90 ASP A O 1
ATOM 762 N N . THR A 1 91 ? -8.422 -0.341 6.580 1.00 96.56 91 THR A N 1
ATOM 763 C CA . THR A 1 91 ? -6.992 -0.533 6.332 1.00 96.56 91 THR A CA 1
ATOM 764 C C . THR A 1 91 ? -6.232 0.763 6.632 1.00 96.56 91 THR A C 1
ATOM 766 O O . THR A 1 91 ? -6.627 1.865 6.229 1.00 96.56 91 THR A O 1
ATOM 769 N N . VAL A 1 92 ? -5.137 0.631 7.385 1.00 97.06 92 VAL A N 1
ATOM 770 C CA . VAL A 1 92 ? -4.213 1.732 7.673 1.00 97.06 92 VAL A CA 1
ATOM 771 C C . VAL A 1 92 ? -3.178 1.775 6.561 1.00 97.06 92 VAL A C 1
ATOM 773 O O . VAL A 1 92 ? -2.412 0.831 6.378 1.00 97.06 92 VAL A O 1
ATOM 776 N N . ILE A 1 93 ? -3.144 2.879 5.823 1.00 97.12 93 ILE A N 1
ATOM 777 C CA . ILE A 1 93 ? -2.090 3.130 4.845 1.00 97.12 93 ILE A CA 1
ATOM 778 C C . ILE A 1 93 ? -0.902 3.726 5.600 1.00 97.12 93 ILE A C 1
ATOM 780 O O . ILE A 1 93 ? -1.011 4.797 6.192 1.00 97.12 93 ILE A O 1
ATOM 784 N N . GLU A 1 94 ? 0.224 3.016 5.600 1.00 95.44 94 GLU A N 1
ATOM 785 C CA . GLU A 1 94 ? 1.445 3.421 6.304 1.00 95.44 94 GLU A CA 1
ATOM 786 C C . GLU A 1 94 ? 2.450 4.101 5.351 1.00 95.44 94 GLU A C 1
ATOM 788 O O . GLU A 1 94 ? 2.621 3.642 4.213 1.00 95.44 94 GLU A O 1
ATOM 793 N N . PRO A 1 95 ? 3.189 5.139 5.802 1.00 95.31 95 PRO A N 1
ATOM 794 C CA . PRO A 1 95 ? 4.212 5.825 5.011 1.00 95.31 95 PRO A CA 1
ATOM 795 C C . PRO A 1 95 ? 5.556 5.074 5.068 1.00 95.31 95 PRO A C 1
ATOM 797 O O . PRO A 1 95 ? 6.622 5.680 5.169 1.00 95.31 95 PRO A O 1
ATOM 800 N N . LEU A 1 96 ? 5.507 3.741 5.076 1.00 95.06 96 LEU A N 1
ATOM 801 C CA . LEU A 1 96 ? 6.655 2.868 5.307 1.00 95.06 96 LEU A CA 1
ATOM 802 C C . LEU A 1 96 ? 6.832 1.891 4.148 1.00 95.06 96 LEU A C 1
ATOM 804 O O . LEU A 1 96 ? 5.866 1.370 3.583 1.00 95.06 96 LEU A O 1
ATOM 808 N N . TRP A 1 97 ? 8.090 1.613 3.822 1.00 94.38 97 TRP A N 1
ATOM 809 C CA . TRP A 1 97 ? 8.466 0.525 2.931 1.00 94.38 97 TRP A CA 1
ATOM 810 C C . TRP A 1 97 ? 9.247 -0.516 3.728 1.00 94.38 97 TRP A C 1
ATOM 812 O O . TRP A 1 97 ? 10.381 -0.265 4.138 1.00 94.38 97 TRP A O 1
ATOM 822 N N . GLU A 1 98 ? 8.632 -1.669 3.975 1.00 92.06 98 GLU A N 1
ATOM 823 C CA . GLU A 1 98 ? 9.265 -2.743 4.732 1.00 92.06 98 GLU A CA 1
ATOM 824 C C . GLU A 1 98 ? 10.281 -3.479 3.860 1.00 92.06 98 GLU A C 1
ATOM 826 O O . GLU A 1 98 ? 9.975 -3.963 2.769 1.00 92.06 98 GLU A O 1
ATOM 831 N N . VAL A 1 99 ? 11.516 -3.560 4.351 1.00 92.44 99 VAL A N 1
ATOM 832 C CA . VAL A 1 99 ? 12.574 -4.347 3.722 1.00 92.44 99 VAL A CA 1
ATOM 833 C C . VAL A 1 99 ? 12.711 -5.639 4.523 1.00 92.44 99 VAL A C 1
ATOM 835 O O . VAL A 1 99 ? 13.118 -5.574 5.686 1.00 92.44 99 VAL A O 1
ATOM 838 N N . PRO A 1 100 ? 12.362 -6.805 3.949 1.00 88.81 100 PRO A N 1
ATOM 839 C CA . PRO A 1 100 ? 12.480 -8.065 4.664 1.00 88.81 100 PRO A CA 1
ATOM 840 C C . PRO A 1 100 ? 13.954 -8.370 4.973 1.00 88.81 100 PRO A C 1
ATOM 842 O O . PRO A 1 100 ? 14.840 -7.989 4.198 1.00 88.81 100 PRO A O 1
ATOM 845 N N . PRO A 1 101 ? 14.242 -9.068 6.085 1.00 92.81 101 PRO A N 1
ATOM 846 C CA . PRO A 1 101 ? 15.602 -9.465 6.412 1.00 92.81 101 PRO A CA 1
ATOM 847 C C . PRO A 1 101 ? 16.177 -10.388 5.330 1.00 92.81 101 PRO A C 1
ATOM 849 O O . PRO A 1 101 ? 15.488 -11.263 4.803 1.00 92.81 101 PRO A O 1
ATOM 852 N N . ALA A 1 102 ? 17.466 -10.224 5.030 1.00 92.81 102 ALA A N 1
ATOM 853 C CA . ALA A 1 102 ? 18.208 -11.176 4.212 1.00 92.81 102 ALA A CA 1
ATOM 854 C C . ALA A 1 102 ? 18.539 -12.402 5.073 1.00 92.81 102 ALA A C 1
ATOM 856 O O . ALA A 1 102 ? 19.471 -12.376 5.877 1.00 92.81 102 ALA A O 1
ATOM 857 N N . LEU A 1 103 ? 17.726 -13.450 4.948 1.00 92.12 103 LEU A N 1
ATOM 858 C CA . LEU A 1 103 ? 17.847 -14.666 5.746 1.00 92.12 103 LEU A CA 1
ATOM 859 C C . LEU A 1 103 ? 18.487 -15.789 4.931 1.00 92.12 103 LEU A C 1
ATOM 861 O O . LEU A 1 103 ? 18.071 -16.068 3.808 1.00 92.12 103 LEU A O 1
ATOM 865 N N . THR A 1 104 ? 19.442 -16.478 5.550 1.00 92.12 104 THR A N 1
ATOM 866 C CA . THR A 1 104 ? 19.980 -17.750 5.063 1.00 92.12 104 THR A CA 1
ATOM 867 C C . THR A 1 104 ? 19.603 -18.826 6.067 1.00 92.12 104 THR A C 1
ATOM 869 O O . THR A 1 104 ? 20.037 -18.786 7.217 1.00 92.12 104 THR A O 1
ATOM 872 N N . VAL A 1 105 ? 18.787 -19.787 5.641 1.00 89.75 105 VAL A N 1
ATOM 873 C CA . VAL A 1 105 ? 18.449 -20.955 6.460 1.00 89.75 105 VAL A CA 1
ATOM 874 C C . VAL A 1 105 ? 19.560 -21.984 6.281 1.00 89.75 105 VAL A C 1
ATOM 876 O O . VAL A 1 105 ? 19.760 -22.488 5.181 1.00 89.75 105 VAL A O 1
ATOM 879 N N . THR A 1 106 ? 20.306 -22.268 7.347 1.00 89.44 106 THR A N 1
ATOM 880 C CA . THR A 1 106 ? 21.476 -23.164 7.304 1.00 89.44 106 THR A CA 1
ATOM 881 C C . THR A 1 106 ? 21.151 -24.622 7.617 1.00 89.44 106 THR A C 1
ATOM 883 O O . THR A 1 106 ? 22.038 -25.459 7.525 1.00 89.44 106 THR A O 1
ATOM 886 N N . GLY A 1 107 ? 19.922 -24.932 8.044 1.00 87.62 107 GLY A N 1
ATOM 887 C CA . GLY A 1 107 ? 19.549 -26.276 8.503 1.00 87.62 107 GLY A CA 1
ATOM 888 C C . GLY A 1 107 ? 20.146 -26.670 9.861 1.00 87.62 107 GLY A C 1
ATOM 889 O O . GLY A 1 107 ? 19.941 -27.795 10.311 1.00 87.62 107 GLY A O 1
ATOM 890 N N . TRP A 1 108 ? 20.851 -25.758 10.545 1.00 83.56 108 TRP A N 1
ATOM 891 C CA . TRP A 1 108 ? 21.474 -26.031 11.843 1.00 83.56 108 TRP A CA 1
ATOM 892 C C . TRP A 1 108 ? 20.427 -26.481 12.876 1.00 83.56 108 TRP A C 1
ATOM 894 O O . TRP A 1 108 ? 19.508 -25.730 13.202 1.00 83.56 108 TRP A O 1
ATOM 904 N N . GLY A 1 109 ? 20.560 -27.718 13.364 1.00 83.62 109 GLY A N 1
ATOM 905 C CA . GLY A 1 109 ? 19.632 -28.346 14.313 1.00 83.62 109 GLY A CA 1
ATOM 906 C C . GLY A 1 109 ? 18.389 -29.004 13.694 1.00 83.62 109 GLY A C 1
ATOM 907 O O . GLY A 1 109 ? 17.588 -29.565 14.437 1.00 83.62 109 GLY A O 1
ATOM 908 N N . LEU A 1 110 ? 18.216 -28.945 12.367 1.00 85.50 110 LEU A N 1
ATOM 909 C CA . LEU A 1 110 ? 17.177 -29.682 11.628 1.00 85.50 110 LEU A CA 1
ATOM 910 C C . LEU A 1 110 ? 17.727 -30.934 10.930 1.00 85.50 110 LEU A C 1
ATOM 912 O O . LEU A 1 110 ? 16.963 -31.858 10.657 1.00 85.50 110 LEU A O 1
ATOM 916 N N . GLU A 1 111 ? 19.033 -30.977 10.667 1.00 71.62 111 GLU A N 1
ATOM 917 C CA . GLU A 1 111 ? 19.735 -32.163 10.173 1.00 71.62 111 GLU A CA 1
ATOM 918 C C . GLU A 1 111 ? 20.482 -32.863 11.333 1.00 71.62 111 GLU A C 1
ATOM 920 O O . GLU A 1 111 ? 21.009 -32.151 12.197 1.00 71.62 111 GLU A O 1
ATOM 925 N N . PRO A 1 112 ? 20.481 -34.216 11.402 1.00 67.88 112 PRO A N 1
ATOM 926 C CA . PRO A 1 112 ? 21.159 -34.996 12.447 1.00 67.88 112 PRO A CA 1
ATOM 927 C C . PRO A 1 112 ? 22.664 -34.738 12.578 1.00 67.88 112 PRO A C 1
ATOM 929 O O . PRO A 1 112 ? 23.327 -34.542 11.534 1.00 67.88 112 PRO A O 1
#

Foldseek 3Di:
DFDPVLVVLLVVLLVVLLVVLPDVLLVVLVVQVVCVVVVHDDPDADDDDCVVCCCVVPNLVNQPGDDPVSSVSNSVSVVLVCCVPPVVGSDRRHSDDDDDDPDDDPCVPVPD

Secondary structure (DSSP, 8-state):
---HHHHHHHHHHHHHHHHHHTSHHHHHHHHHHHHHHTT---SPP-----TTTHHHHS-GGG----SHHHHHHHHHHHHHHHIIIII-SSPPPPS------------TTT--

Radius of gyration: 17.82 Å; chains: 1; bounding box: 39×47×42 Å